Protein AF-X1V301-F1 (afdb_monomer)

Mean predicted aligned error: 3.0 Å

pLDDT: mean 95.92, std 4.58, range [63.03, 98.75]

Organism: NCBI:txid412755

Radius of gyration: 16.09 Å; Cα contacts (8 Å, |Δi|>4): 145; chains: 1; bounding box: 47×27×46 Å

Secondary structure (DSSP, 8-state):
---S--HHHHHHHHHHHHHHHHHHHHHHHHHHTT--S-HHHHHHHHHGGGTGGG-HHHHHHHHHHHHHHHTTSPPPPTTSEEEEE-SSPPTTHHHHHHHHHHTTEEEEEEHHHHHHT-SS--SSHHHHT--

Sequence (131 aa):
ETLGTTLEAADSVRNELKPCRRLALKLDQLTWKDGLVSGFENHLWLVSTSDFNQDFY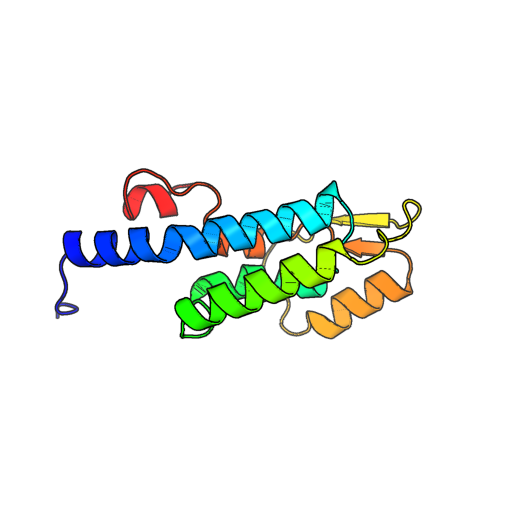EYHQQLQELIATCRRRQPYPPDSLRLAYIGVPSVYAQDLYHHLESNGARVVFNEIQRQFAMPEPGNSLAEQYSY

InterPro domains:
  IPR010327 FldB/FldC dehydratase alpha/beta subunit [PF06050] (17-129)

Solvent-accessible surface area (backbone atoms only — not comparable to full-atom values): 7355 Å² total; per-residue (Å²): 139,80,92,86,78,52,71,68,59,52,47,51,53,53,59,70,46,46,64,44,32,55,49,43,54,48,48,45,45,35,20,55,73,60,31,37,45,54,44,49,60,46,42,53,57,21,47,34,45,69,62,27,80,80,38,60,69,60,44,38,55,53,51,51,53,49,51,62,52,30,73,72,49,74,56,58,74,86,85,43,47,78,38,73,46,76,56,82,82,60,97,57,43,68,61,52,42,54,53,38,48,77,68,49,25,41,44,44,42,49,48,50,30,45,52,45,35,38,84,59,61,61,93,42,73,71,52,29,73,71,113

Structure (mmCIF, N/CA/C/O backbone):
data_AF-X1V301-F1
#
_entry.id   AF-X1V301-F1
#
loop_
_atom_site.group_PDB
_atom_site.id
_atom_site.type_symbol
_atom_site.label_atom_id
_atom_site.label_alt_id
_atom_site.label_comp_id
_atom_site.label_asym_id
_atom_site.label_entity_id
_atom_site.label_seq_id
_atom_site.pdbx_PDB_ins_code
_atom_site.Cartn_x
_atom_site.Cartn_y
_atom_site.Cartn_z
_atom_site.occupancy
_atom_site.B_iso_or_equiv
_atom_site.auth_seq_id
_atom_site.auth_comp_id
_atom_site.auth_asym_id
_atom_site.auth_atom_id
_atom_site.pdbx_PDB_model_num
ATOM 1 N N . GLU A 1 1 ? -30.591 3.923 16.059 1.00 63.03 1 GLU A N 1
ATOM 2 C CA . GLU A 1 1 ? -29.906 2.620 15.950 1.00 63.03 1 GLU A CA 1
ATOM 3 C C . GLU A 1 1 ? -28.441 2.835 16.312 1.00 63.03 1 GLU A C 1
ATOM 5 O O . GLU A 1 1 ? -27.906 3.874 15.937 1.00 63.03 1 GLU A O 1
ATOM 10 N N . THR A 1 2 ? -27.831 1.968 17.123 1.00 82.56 2 THR A N 1
ATOM 11 C CA . THR A 1 2 ? -26.418 2.077 17.533 1.00 82.56 2 THR A CA 1
ATOM 12 C C . THR A 1 2 ? -25.659 0.843 17.051 1.00 82.56 2 THR A C 1
ATOM 14 O O . THR A 1 2 ? -26.220 -0.246 17.005 1.00 82.56 2 THR A O 1
ATOM 17 N N . LEU A 1 3 ? -24.377 0.996 16.706 1.00 87.19 3 LEU A N 1
ATOM 18 C CA . LEU A 1 3 ? -23.532 -0.089 16.177 1.00 87.19 3 LEU A CA 1
ATOM 19 C C . LEU A 1 3 ? -23.064 -1.102 17.248 1.00 87.19 3 LEU A C 1
ATOM 21 O O . LEU A 1 3 ? -22.210 -1.934 16.966 1.00 87.19 3 LEU A O 1
ATOM 25 N N . GLY A 1 4 ? -23.572 -1.023 18.484 1.00 94.00 4 GLY A N 1
ATOM 26 C CA . GLY A 1 4 ? -23.223 -1.961 19.561 1.00 94.00 4 GLY A CA 1
ATOM 27 C C . GLY A 1 4 ? -21.766 -1.905 20.049 1.00 94.00 4 GLY A C 1
ATOM 28 O O . GLY A 1 4 ? -21.267 -2.904 20.555 1.00 94.00 4 GLY A O 1
ATOM 29 N N . THR A 1 5 ? -21.077 -0.768 19.904 1.00 94.00 5 THR A N 1
ATOM 30 C CA . THR A 1 5 ? -19.654 -0.598 20.264 1.00 94.00 5 THR A CA 1
ATOM 31 C C . THR A 1 5 ? -19.398 0.704 21.038 1.00 94.00 5 THR A C 1
ATOM 33 O O . THR A 1 5 ? -20.295 1.544 21.146 1.00 94.00 5 THR A O 1
ATOM 36 N N . THR A 1 6 ? -18.182 0.882 21.568 1.00 95.06 6 THR A N 1
ATOM 37 C CA . THR A 1 6 ? -17.715 2.117 22.226 1.00 95.06 6 THR A CA 1
ATOM 38 C C . THR A 1 6 ? -16.508 2.715 21.500 1.00 95.06 6 THR A C 1
ATOM 40 O O . THR A 1 6 ? -15.865 2.051 20.682 1.00 95.06 6 THR A O 1
ATOM 43 N N . LEU A 1 7 ? -16.184 3.978 21.798 1.00 93.31 7 LEU A N 1
ATOM 44 C CA . LEU A 1 7 ? -14.996 4.633 21.242 1.00 93.31 7 LEU A CA 1
ATOM 45 C C . LEU A 1 7 ? -13.710 3.943 21.705 1.00 93.31 7 LEU A C 1
ATOM 47 O O . LEU A 1 7 ? -12.808 3.738 20.904 1.00 93.31 7 LEU A O 1
ATOM 51 N N . GLU A 1 8 ? -13.656 3.510 22.963 1.00 95.12 8 GLU A N 1
ATOM 52 C CA . GLU A 1 8 ? -12.507 2.810 23.540 1.00 95.12 8 GLU A CA 1
ATOM 53 C C . GLU A 1 8 ? -12.265 1.466 22.844 1.00 95.12 8 GLU A C 1
ATOM 55 O O . GLU A 1 8 ? -11.123 1.125 22.538 1.00 95.12 8 GLU A O 1
ATOM 60 N N . ALA A 1 9 ? -13.335 0.717 22.548 1.00 96.44 9 ALA A N 1
ATOM 61 C CA . ALA A 1 9 ? -13.238 -0.532 21.798 1.00 96.44 9 ALA A CA 1
ATOM 62 C C . ALA A 1 9 ? -12.715 -0.288 20.371 1.00 96.44 9 ALA A C 1
ATOM 64 O O . ALA A 1 9 ? -11.822 -0.999 19.907 1.00 96.44 9 ALA A O 1
ATOM 65 N N . ALA A 1 10 ? -13.211 0.753 19.695 1.00 95.19 10 ALA A N 1
ATOM 66 C CA . ALA A 1 10 ? -12.740 1.131 18.366 1.00 95.19 10 ALA A CA 1
ATOM 67 C C . ALA A 1 10 ? -11.269 1.600 18.375 1.00 95.19 10 ALA A C 1
ATOM 69 O O . ALA A 1 10 ? -10.500 1.243 17.479 1.00 95.19 10 ALA A O 1
ATOM 70 N N . ASP A 1 11 ? -10.845 2.350 19.396 1.00 95.44 11 ASP A N 1
ATOM 71 C CA . ASP A 1 11 ? -9.449 2.770 19.560 1.00 95.44 11 ASP A CA 1
ATOM 72 C C . ASP A 1 11 ? -8.523 1.587 19.896 1.00 95.44 11 ASP A C 1
ATOM 74 O O . ASP A 1 11 ? -7.364 1.575 19.471 1.00 95.44 11 ASP A O 1
ATOM 78 N N . SER A 1 12 ? -9.012 0.559 20.600 1.00 96.12 12 SER A N 1
ATOM 79 C CA . SER A 1 12 ? -8.260 -0.690 20.795 1.00 96.12 12 SER A CA 1
ATOM 80 C C . SER A 1 12 ? -7.947 -1.353 19.453 1.00 96.12 12 SER A C 1
ATOM 82 O O . SER A 1 12 ? -6.778 -1.592 19.147 1.00 96.12 12 SER A O 1
ATOM 84 N N . VAL A 1 13 ? -8.961 -1.532 18.598 1.00 96.00 13 VAL A N 1
ATOM 85 C CA . VAL A 1 13 ? -8.780 -2.078 17.241 1.00 96.00 13 VAL A CA 1
ATOM 86 C C . VAL A 1 13 ? -7.847 -1.191 16.414 1.00 96.00 13 VAL A C 1
ATOM 88 O O . VAL A 1 13 ? -6.927 -1.683 15.764 1.00 96.00 13 VAL A O 1
ATOM 91 N N . ARG A 1 14 ? -7.993 0.138 16.481 1.00 95.69 14 ARG A N 1
ATOM 92 C CA . ARG A 1 14 ? -7.067 1.071 15.818 1.00 95.69 14 ARG A CA 1
ATOM 93 C C . ARG A 1 14 ? -5.611 0.812 16.211 1.00 95.69 14 ARG A C 1
ATOM 95 O O . ARG A 1 14 ? -4.733 0.854 15.347 1.00 95.69 14 ARG A O 1
ATOM 102 N N . ASN A 1 15 ? -5.336 0.566 17.492 1.00 95.88 15 ASN A N 1
ATOM 103 C CA . ASN A 1 15 ? -3.987 0.269 17.970 1.00 95.88 15 ASN A CA 1
ATOM 104 C C . ASN A 1 15 ? -3.454 -1.061 17.421 1.00 95.88 15 ASN A C 1
ATOM 106 O O . ASN A 1 15 ? -2.284 -1.120 17.034 1.00 95.88 15 ASN A O 1
ATOM 110 N N . GLU A 1 16 ? -4.303 -2.084 17.329 1.00 97.25 16 GLU A N 1
ATOM 111 C CA . GLU A 1 16 ? -3.963 -3.397 16.762 1.00 97.25 16 GLU A CA 1
ATOM 112 C C . GLU A 1 16 ? -3.617 -3.329 15.267 1.00 97.25 16 GLU A C 1
ATOM 114 O O . GLU A 1 16 ? -2.767 -4.083 14.802 1.00 97.25 16 GLU A O 1
ATOM 119 N N . LEU A 1 17 ? -4.180 -2.366 14.529 1.00 97.69 17 LEU A N 1
ATOM 120 C CA . LEU A 1 17 ? -3.920 -2.161 13.097 1.00 97.69 17 LEU A CA 1
ATOM 121 C C . LEU A 1 17 ? -2.642 -1.351 12.798 1.00 97.69 17 LEU A C 1
ATOM 123 O O . LEU A 1 17 ? -2.156 -1.337 11.660 1.00 97.69 17 LEU A O 1
ATOM 127 N N . LYS A 1 18 ? -2.054 -0.672 13.796 1.00 96.62 18 LYS A N 1
ATOM 128 C CA . LYS A 1 18 ? -0.834 0.148 13.620 1.00 96.62 18 LYS A CA 1
ATOM 129 C C . LYS A 1 18 ? 0.352 -0.624 13.017 1.00 96.62 18 LYS A C 1
ATOM 131 O O . LYS A 1 18 ? 1.026 -0.056 12.154 1.00 96.62 18 LYS A O 1
ATOM 136 N N . PRO A 1 19 ? 0.665 -1.872 13.426 1.00 97.81 19 PRO A N 1
ATOM 137 C CA . PRO A 1 19 ? 1.724 -2.664 12.804 1.00 97.81 19 PRO A CA 1
ATOM 138 C C . PRO A 1 19 ? 1.532 -2.842 11.294 1.00 97.81 19 PRO A C 1
ATOM 140 O O . PRO A 1 19 ? 2.476 -2.583 10.549 1.00 97.81 19 PRO A O 1
ATOM 143 N N . CYS A 1 20 ? 0.318 -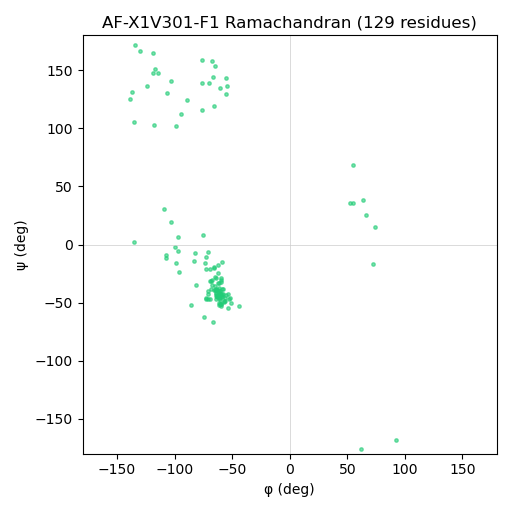3.178 10.842 1.00 98.50 20 CYS A N 1
ATOM 144 C CA . CYS A 1 20 ? -0.005 -3.343 9.422 1.00 98.50 20 CYS A CA 1
ATOM 145 C C . CYS A 1 20 ? 0.230 -2.049 8.641 1.00 98.50 20 CYS A C 1
ATOM 147 O O . CYS A 1 20 ? 0.909 -2.057 7.617 1.00 98.50 20 CYS A O 1
ATOM 149 N N . ARG A 1 21 ? -0.243 -0.913 9.171 1.00 98.06 21 ARG A N 1
ATOM 150 C CA . ARG A 1 21 ? -0.053 0.411 8.552 1.00 98.06 21 ARG A CA 1
ATOM 151 C C . ARG A 1 21 ? 1.424 0.784 8.433 1.00 98.06 21 ARG A C 1
ATOM 153 O O . ARG A 1 21 ? 1.880 1.161 7.359 1.00 98.06 21 ARG A O 1
ATOM 160 N N . ARG A 1 22 ? 2.217 0.595 9.497 1.00 98.25 22 ARG A N 1
ATOM 161 C CA . ARG A 1 22 ? 3.677 0.824 9.450 1.00 98.25 22 ARG A CA 1
ATOM 162 C C . ARG A 1 22 ? 4.363 -0.042 8.398 1.00 98.25 22 ARG A C 1
ATOM 164 O O . ARG A 1 22 ? 5.301 0.410 7.745 1.00 98.25 22 ARG A O 1
ATOM 171 N N . LEU A 1 23 ? 3.915 -1.283 8.250 1.00 98.50 23 LEU A N 1
ATOM 172 C CA . LEU A 1 23 ? 4.470 -2.214 7.284 1.00 98.50 23 LEU A CA 1
ATOM 173 C C . LEU A 1 23 ? 4.107 -1.822 5.841 1.00 98.50 23 LEU A C 1
ATOM 175 O O . LEU A 1 23 ? 4.983 -1.827 4.979 1.00 98.50 23 LEU A O 1
ATOM 179 N N . ALA A 1 24 ? 2.873 -1.372 5.602 1.00 98.75 24 ALA A N 1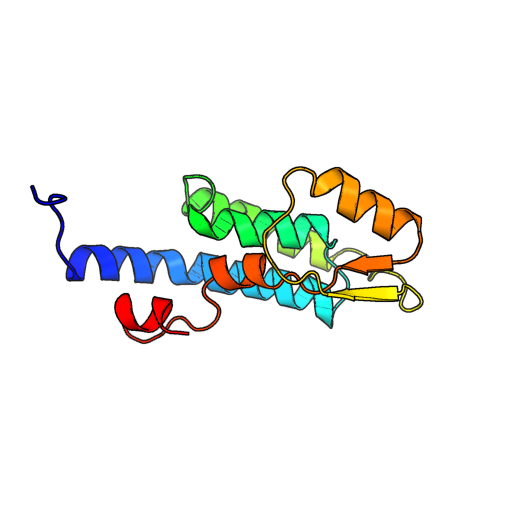
ATOM 180 C CA . ALA A 1 24 ? 2.434 -0.817 4.321 1.00 98.75 24 ALA A CA 1
ATOM 181 C C . ALA A 1 24 ? 3.258 0.422 3.927 1.00 98.75 24 ALA A C 1
ATOM 183 O O . ALA A 1 24 ? 3.770 0.508 2.814 1.00 98.75 24 ALA A O 1
ATOM 184 N N . LEU A 1 25 ? 3.518 1.330 4.875 1.00 98.50 25 LEU A N 1
ATOM 185 C CA . LEU A 1 25 ? 4.412 2.477 4.656 1.00 98.50 25 LEU A CA 1
ATOM 186 C C . LEU A 1 25 ? 5.868 2.054 4.410 1.00 98.50 25 LEU A C 1
ATOM 188 O O . LEU A 1 25 ? 6.617 2.752 3.723 1.00 98.50 25 LEU A O 1
ATOM 192 N N . LYS A 1 26 ? 6.299 0.906 4.948 1.00 98.62 26 LYS A N 1
ATOM 193 C CA . LYS A 1 26 ? 7.624 0.363 4.642 1.00 98.62 26 LYS A CA 1
ATOM 194 C C . LYS A 1 26 ? 7.693 -0.154 3.208 1.00 98.62 26 LYS A C 1
ATOM 196 O O . LYS A 1 26 ? 8.694 0.110 2.545 1.00 98.62 26 LYS A O 1
ATOM 201 N N . LEU A 1 27 ? 6.661 -0.853 2.734 1.00 98.75 27 LEU A N 1
ATOM 202 C CA . LEU A 1 27 ? 6.533 -1.238 1.326 1.00 98.75 27 LEU A CA 1
ATOM 203 C C . LEU A 1 27 ? 6.550 0.005 0.422 1.00 98.75 27 LEU A C 1
ATOM 205 O O . LEU A 1 27 ? 7.273 0.026 -0.575 1.00 98.75 27 LEU A O 1
ATOM 209 N N . ASP A 1 28 ? 5.841 1.065 0.820 1.00 98.62 28 ASP A N 1
ATOM 210 C CA . ASP A 1 28 ? 5.832 2.347 0.113 1.00 98.62 28 ASP A CA 1
ATOM 211 C C . ASP A 1 28 ? 7.238 2.936 -0.037 1.00 98.62 28 ASP A C 1
ATOM 213 O O . ASP A 1 28 ? 7.693 3.217 -1.145 1.00 98.62 28 ASP A O 1
ATOM 217 N N . GLN A 1 29 ? 8.006 2.986 1.055 1.00 98.50 29 GLN A N 1
ATOM 218 C CA . GLN A 1 29 ? 9.411 3.400 1.010 1.00 98.50 29 GLN A CA 1
ATOM 219 C C . GLN A 1 29 ? 10.273 2.525 0.093 1.00 98.50 29 GLN A C 1
ATOM 221 O O . GLN A 1 29 ? 11.062 3.064 -0.681 1.00 98.50 29 GLN A O 1
ATOM 226 N N . LEU A 1 30 ? 10.124 1.196 0.142 1.00 98.62 30 LEU A N 1
ATOM 227 C CA . LEU A 1 30 ? 10.869 0.290 -0.744 1.00 98.62 30 LEU A CA 1
ATOM 228 C C . LEU A 1 30 ? 10.533 0.522 -2.228 1.00 98.62 30 LEU A C 1
ATOM 230 O O . LEU A 1 30 ? 11.351 0.216 -3.095 1.00 98.62 30 LEU A O 1
ATOM 234 N N . THR A 1 31 ? 9.352 1.071 -2.521 1.00 98.31 31 THR A N 1
ATOM 235 C CA . THR A 1 31 ? 8.902 1.400 -3.880 1.00 98.31 31 THR A CA 1
ATOM 236 C C . THR A 1 31 ? 9.627 2.639 -4.395 1.00 98.31 31 THR A C 1
ATOM 238 O O . THR A 1 31 ? 10.380 2.564 -5.367 1.00 98.31 31 THR A O 1
ATOM 241 N N . TRP A 1 32 ? 9.455 3.790 -3.736 1.00 97.38 32 TRP A N 1
ATOM 242 C CA . TRP A 1 32 ? 9.986 5.046 -4.266 1.00 97.38 32 TRP A CA 1
ATOM 243 C C . TRP A 1 32 ? 11.469 5.252 -3.977 1.00 97.38 32 TRP A C 1
ATOM 245 O O . TRP A 1 32 ? 12.158 5.837 -4.817 1.00 97.38 32 TRP A O 1
ATOM 255 N N . LYS A 1 33 ? 11.964 4.808 -2.819 1.00 97.25 33 LYS A N 1
ATOM 256 C CA . LYS A 1 33 ? 13.339 5.076 -2.385 1.00 97.25 33 LYS A CA 1
ATOM 257 C C . LYS A 1 33 ? 14.314 4.057 -2.950 1.00 97.25 33 LYS A C 1
ATOM 259 O O . LYS A 1 33 ? 15.311 4.441 -3.550 1.00 97.25 33 LYS A O 1
ATOM 264 N N . ASP A 1 34 ? 14.000 2.779 -2.762 1.00 97.44 34 ASP A N 1
ATOM 265 C CA . ASP A 1 34 ? 14.927 1.686 -3.063 1.00 97.44 34 ASP A CA 1
ATOM 266 C C . ASP A 1 34 ? 14.647 1.043 -4.432 1.00 97.44 34 ASP A C 1
ATOM 268 O O . ASP A 1 34 ? 15.505 0.352 -4.973 1.00 97.44 34 ASP A O 1
ATOM 272 N N . GLY A 1 35 ? 13.466 1.281 -5.018 1.00 97.12 35 GLY A N 1
ATOM 273 C CA . GLY A 1 35 ? 13.096 0.741 -6.325 1.00 97.12 35 GLY A CA 1
ATOM 274 C C . GLY A 1 35 ? 13.008 -0.784 -6.335 1.00 97.12 35 GLY A C 1
ATOM 275 O O . GLY A 1 35 ? 13.441 -1.400 -7.300 1.00 97.12 35 GLY A O 1
ATOM 276 N N . LEU A 1 36 ? 12.498 -1.398 -5.263 1.00 98.12 36 LEU A N 1
ATOM 277 C CA . LEU A 1 36 ? 12.449 -2.860 -5.082 1.00 98.12 36 LEU A CA 1
ATOM 278 C C . LEU A 1 36 ? 11.043 -3.462 -5.227 1.00 98.12 36 LEU A C 1
ATOM 280 O O . LEU A 1 36 ? 10.880 -4.683 -5.234 1.00 98.12 36 LEU A O 1
ATOM 284 N N . VAL A 1 37 ? 10.025 -2.611 -5.307 1.00 98.25 37 VAL A N 1
ATOM 285 C CA . VAL A 1 37 ? 8.607 -2.981 -5.365 1.00 98.25 37 VAL A CA 1
ATOM 286 C C . VAL A 1 37 ? 8.017 -2.361 -6.626 1.00 98.25 37 VAL A C 1
ATOM 288 O O . VAL A 1 37 ? 8.326 -1.207 -6.933 1.00 98.25 37 VAL A O 1
ATOM 291 N N . SER A 1 38 ? 7.210 -3.119 -7.369 1.00 97.12 38 SER A N 1
ATOM 292 C CA . SER A 1 38 ? 6.512 -2.591 -8.549 1.00 97.12 38 SER A CA 1
ATOM 293 C C . SER A 1 38 ? 5.453 -1.557 -8.156 1.00 97.12 38 SER A C 1
ATOM 295 O O . SER A 1 38 ? 4.936 -1.560 -7.034 1.00 97.12 38 SER A O 1
ATOM 297 N N . GLY A 1 39 ? 5.071 -0.694 -9.101 1.00 97.44 39 GLY A N 1
ATOM 298 C CA . GLY A 1 39 ? 3.986 0.263 -8.865 1.00 97.44 39 GLY A CA 1
ATOM 299 C C . GLY A 1 39 ? 2.648 -0.431 -8.585 1.00 97.44 39 GLY A C 1
ATOM 300 O O . GLY A 1 39 ? 1.861 0.060 -7.774 1.00 97.44 39 GLY A O 1
ATOM 301 N N . PHE A 1 40 ? 2.429 -1.597 -9.205 1.00 97.94 40 PHE A N 1
ATOM 302 C CA . PHE A 1 40 ? 1.239 -2.421 -9.010 1.00 97.94 40 PHE A CA 1
ATOM 303 C C . PHE A 1 40 ? 1.196 -3.093 -7.633 1.00 97.94 40 PHE A C 1
ATOM 305 O O . PHE A 1 40 ? 0.178 -3.006 -6.952 1.00 97.94 40 PHE A O 1
ATOM 312 N N . GLU A 1 41 ? 2.292 -3.717 -7.184 1.00 98.19 41 GLU A N 1
ATOM 313 C CA . GLU A 1 41 ? 2.363 -4.280 -5.827 1.00 98.19 41 GLU A CA 1
ATOM 314 C C . GLU A 1 41 ? 2.134 -3.179 -4.784 1.00 98.19 41 GLU A C 1
ATOM 316 O O . GLU A 1 41 ? 1.333 -3.355 -3.869 1.00 98.19 41 GLU A O 1
ATOM 321 N N . ASN A 1 42 ? 2.777 -2.018 -4.943 1.00 98.50 42 ASN A N 1
ATOM 322 C CA . ASN A 1 42 ? 2.559 -0.872 -4.063 1.00 98.50 42 ASN A CA 1
ATOM 323 C C . ASN A 1 42 ? 1.080 -0.450 -4.032 1.00 98.50 42 ASN A C 1
ATOM 325 O O . ASN A 1 42 ? 0.504 -0.332 -2.954 1.00 98.50 42 ASN A O 1
ATOM 329 N N . HIS A 1 43 ? 0.459 -0.281 -5.202 1.00 98.00 43 HIS A N 1
ATOM 330 C CA . HIS A 1 43 ? -0.960 0.045 -5.324 1.00 98.00 43 HIS A CA 1
ATOM 331 C C . HIS A 1 43 ? -1.839 -0.944 -4.558 1.00 98.00 43 HIS A C 1
ATOM 333 O O . HIS A 1 43 ? -2.632 -0.529 -3.715 1.00 98.00 43 HIS A O 1
ATOM 339 N N . LEU A 1 44 ? -1.685 -2.239 -4.846 1.00 98.00 44 LEU A N 1
ATOM 340 C CA . LEU A 1 44 ? -2.532 -3.291 -4.299 1.00 98.00 44 LEU A CA 1
ATOM 341 C C . LEU A 1 44 ? -2.459 -3.306 -2.771 1.00 98.00 44 LEU A C 1
ATOM 343 O O . LEU A 1 44 ? -3.477 -3.189 -2.097 1.00 98.00 44 LEU A O 1
ATOM 347 N N . TRP A 1 45 ? -1.246 -3.362 -2.221 1.00 98.50 45 TRP A N 1
ATOM 348 C CA . TRP A 1 45 ? -1.042 -3.474 -0.778 1.00 98.50 45 TRP A CA 1
ATOM 349 C C . TRP A 1 45 ? -1.439 -2.223 -0.001 1.00 98.50 45 TRP A C 1
ATOM 351 O O . TRP A 1 45 ? -1.872 -2.343 1.146 1.00 98.50 45 TRP A O 1
ATOM 361 N N . LEU A 1 46 ? -1.313 -1.036 -0.599 1.00 98.50 46 LEU A N 1
ATOM 362 C CA . LEU A 1 46 ? -1.774 0.205 0.014 1.00 98.50 46 LEU A CA 1
ATOM 363 C C . LEU A 1 46 ? -3.306 0.304 0.006 1.00 98.50 46 LEU A C 1
ATOM 365 O O . LEU A 1 46 ? -3.884 0.569 1.057 1.00 98.50 46 LEU A O 1
ATOM 369 N N . VAL A 1 47 ? -3.981 0.018 -1.115 1.00 97.44 47 VAL A N 1
ATOM 370 C CA . VAL A 1 47 ? -5.461 0.012 -1.175 1.00 97.44 47 VAL A CA 1
ATOM 371 C C . VAL A 1 47 ? -6.053 -1.010 -0.208 1.00 97.44 47 VAL A C 1
ATOM 373 O O . VAL A 1 47 ? -7.017 -0.704 0.497 1.00 97.44 47 VAL A O 1
ATOM 376 N N . SER A 1 48 ? -5.436 -2.187 -0.101 1.00 98.00 48 SER A N 1
ATOM 377 C CA . SER A 1 48 ? -5.850 -3.232 0.834 1.00 98.00 48 SER A CA 1
ATOM 378 C C . SER A 1 48 ? -5.825 -2.796 2.300 1.00 98.00 48 SER A C 1
ATOM 380 O O . SER A 1 48 ? -6.449 -3.450 3.112 1.00 98.00 48 SER A O 1
ATOM 382 N N . THR A 1 49 ? -5.179 -1.691 2.693 1.00 98.00 49 THR A N 1
ATOM 383 C CA . THR A 1 49 ? -5.270 -1.188 4.084 1.00 98.00 49 THR A CA 1
ATOM 384 C C . THR A 1 49 ? -6.632 -0.580 4.450 1.00 98.00 49 THR A C 1
ATOM 386 O O . THR A 1 49 ? -6.851 -0.228 5.612 1.00 98.00 49 THR A O 1
ATOM 389 N N . SER A 1 50 ? -7.542 -0.444 3.478 1.00 95.69 50 SER A N 1
ATOM 390 C CA . SER A 1 50 ? -8.924 -0.006 3.708 1.00 95.69 50 SER A CA 1
ATOM 391 C C . SER A 1 50 ? -9.718 -0.999 4.565 1.00 95.69 50 SER A C 1
ATOM 393 O O . SER A 1 50 ? -10.453 -0.573 5.454 1.00 95.69 50 SER A O 1
ATOM 395 N N . ASP A 1 51 ? -9.515 -2.301 4.361 1.00 97.25 51 ASP A N 1
ATOM 396 C CA . ASP A 1 51 ? -10.158 -3.385 5.116 1.00 97.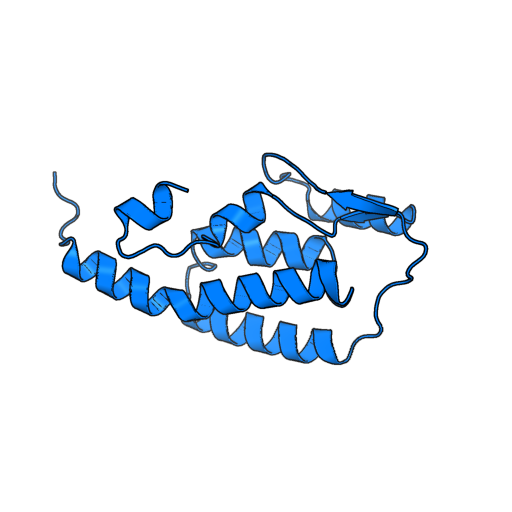25 51 ASP A CA 1
ATOM 397 C C . ASP A 1 51 ? -9.187 -4.506 5.539 1.00 97.25 51 ASP A C 1
ATOM 399 O O . ASP A 1 51 ? -9.597 -5.493 6.144 1.00 97.25 51 ASP A O 1
ATOM 403 N N . PHE A 1 52 ? -7.899 -4.351 5.229 1.00 98.25 52 PHE A N 1
ATOM 404 C CA . PHE A 1 52 ? -6.832 -5.334 5.426 1.00 98.25 52 PHE A CA 1
ATOM 405 C C . PHE A 1 52 ? -7.121 -6.686 4.770 1.00 98.25 52 PHE A C 1
ATOM 407 O O . PHE A 1 52 ? -6.748 -7.718 5.316 1.00 98.25 52 PHE A O 1
ATOM 414 N N . ASN A 1 53 ? -7.781 -6.692 3.605 1.00 96.75 53 ASN A N 1
ATOM 415 C CA . ASN A 1 53 ? -8.254 -7.913 2.946 1.00 96.75 53 ASN A CA 1
ATOM 416 C C . ASN A 1 53 ? -9.097 -8.795 3.886 1.00 96.75 53 ASN A C 1
ATOM 418 O O . ASN A 1 53 ? -9.025 -10.018 3.814 1.00 96.75 53 ASN A O 1
ATOM 422 N N . GLN A 1 54 ? -9.883 -8.174 4.771 1.00 97.69 54 GLN A N 1
ATOM 423 C CA . GLN A 1 54 ? -10.772 -8.816 5.750 1.00 97.69 54 GLN A CA 1
ATOM 424 C C . GLN A 1 54 ? -10.079 -9.498 6.944 1.00 97.69 54 GLN A C 1
ATOM 426 O O . GLN A 1 54 ? -10.739 -9.715 7.960 1.00 97.69 54 GLN A O 1
ATOM 431 N N . ASP A 1 55 ? -8.774 -9.775 6.878 1.00 98.31 55 ASP A N 1
ATOM 432 C CA . ASP A 1 55 ? -7.990 -10.337 7.984 1.00 98.31 55 ASP A CA 1
ATOM 433 C C . ASP A 1 55 ? -6.648 -9.604 8.129 1.00 98.31 55 ASP A C 1
ATOM 435 O O . ASP A 1 55 ? -5.694 -9.799 7.370 1.00 98.31 55 ASP A O 1
ATOM 439 N N . PHE A 1 56 ? -6.551 -8.759 9.158 1.00 98.31 56 PHE A N 1
ATOM 440 C CA . PHE A 1 56 ? -5.348 -7.963 9.380 1.00 98.31 56 PHE A CA 1
ATOM 441 C C . PHE A 1 56 ? -4.147 -8.775 9.886 1.00 98.31 56 PHE A C 1
ATOM 443 O O . PHE A 1 56 ? -3.013 -8.317 9.715 1.00 98.31 56 PHE A O 1
ATOM 450 N N . TYR A 1 57 ? -4.355 -9.956 10.479 1.00 98.31 57 TYR A N 1
ATOM 451 C CA . TYR A 1 57 ? -3.264 -10.848 10.871 1.00 98.31 57 TYR A CA 1
ATOM 452 C C . TYR A 1 57 ? -2.649 -11.505 9.637 1.00 98.31 57 TYR A C 1
ATOM 454 O O . TYR A 1 57 ? -1.423 -11.495 9.485 1.00 98.31 57 TYR A O 1
ATOM 462 N N . GLU A 1 58 ? -3.491 -12.015 8.736 1.00 98.62 58 GLU A N 1
ATOM 463 C CA . GLU A 1 58 ? -3.043 -12.596 7.471 1.00 98.62 58 GLU A CA 1
ATOM 464 C C . GLU A 1 58 ? -2.375 -11.533 6.587 1.00 98.62 58 GLU A C 1
ATOM 466 O O . GLU A 1 58 ? -1.248 -11.738 6.129 1.00 98.62 58 GLU A O 1
ATOM 471 N N . TYR A 1 59 ? -2.993 -10.353 6.439 1.00 98.75 59 TYR A N 1
ATOM 472 C CA . TYR A 1 59 ? -2.400 -9.212 5.733 1.00 98.75 59 TYR A CA 1
ATOM 473 C C . TYR A 1 59 ? -0.998 -8.886 6.257 1.00 98.75 59 TYR A C 1
ATOM 475 O O . TYR A 1 59 ? -0.065 -8.681 5.477 1.00 98.75 59 TYR A O 1
ATOM 483 N N . HIS A 1 60 ? -0.831 -8.841 7.585 1.00 98.75 60 HIS A N 1
ATOM 484 C CA . HIS A 1 60 ? 0.459 -8.547 8.195 1.00 98.75 60 HIS A CA 1
ATOM 485 C C . HIS A 1 60 ? 1.509 -9.595 7.816 1.00 98.75 60 HIS A C 1
ATOM 487 O O . HIS A 1 60 ? 2.596 -9.222 7.374 1.00 98.75 60 HIS A O 1
ATOM 493 N N . GLN A 1 61 ? 1.200 -10.888 7.968 1.00 98.75 61 GLN A N 1
ATOM 494 C CA . GLN A 1 61 ? 2.138 -11.961 7.629 1.00 98.75 61 GLN A CA 1
ATOM 495 C C . GLN A 1 61 ? 2.524 -11.934 6.149 1.00 98.75 61 GLN A C 1
ATOM 497 O O . GLN A 1 61 ? 3.713 -11.877 5.826 1.00 98.75 61 GLN A O 1
ATOM 502 N N . GLN A 1 62 ? 1.540 -11.887 5.254 1.00 98.75 62 GLN A N 1
ATOM 503 C CA . GLN A 1 62 ? 1.783 -11.890 3.814 1.00 98.75 62 GLN A CA 1
ATOM 504 C C . GLN A 1 62 ? 2.606 -10.667 3.369 1.00 98.75 62 GLN A C 1
ATOM 506 O O . GLN A 1 62 ? 3.550 -10.792 2.583 1.00 98.75 62 GLN A O 1
ATOM 511 N N . LEU A 1 63 ? 2.322 -9.478 3.913 1.00 98.75 63 LEU A N 1
ATOM 512 C CA . LEU A 1 63 ? 3.098 -8.281 3.594 1.00 98.75 63 LEU A CA 1
ATOM 513 C C . LEU A 1 63 ? 4.538 -8.362 4.130 1.00 98.75 63 LEU A C 1
ATOM 515 O O . LEU A 1 63 ? 5.470 -7.872 3.483 1.00 98.75 63 LEU A O 1
ATOM 519 N N . GLN A 1 64 ? 4.758 -8.989 5.293 1.00 98.75 64 GLN A N 1
ATOM 520 C CA . GLN A 1 64 ? 6.111 -9.217 5.815 1.00 98.75 64 GLN A CA 1
ATOM 521 C C . GLN A 1 64 ? 6.916 -10.124 4.878 1.00 98.75 64 GLN A C 1
ATOM 523 O O . GLN A 1 64 ? 8.076 -9.821 4.576 1.00 98.75 64 GLN A O 1
ATOM 528 N N . GLU A 1 65 ? 6.304 -11.203 4.394 1.00 98.69 65 GLU A N 1
ATOM 529 C CA . GLU A 1 65 ? 6.911 -12.139 3.446 1.00 98.69 65 GLU A CA 1
ATOM 530 C C . GLU A 1 65 ? 7.224 -11.475 2.103 1.00 98.69 65 GLU A C 1
ATOM 532 O O . GLU A 1 65 ? 8.326 -11.646 1.559 1.00 98.69 65 GLU A O 1
ATOM 537 N N . LEU A 1 66 ? 6.302 -10.649 1.599 1.00 98.62 66 LEU A N 1
ATOM 538 C CA . LEU A 1 66 ? 6.531 -9.854 0.400 1.00 98.62 66 LEU A CA 1
ATOM 539 C C . LEU A 1 66 ? 7.724 -8.918 0.590 1.00 98.62 66 LEU A C 1
ATOM 541 O O . LEU A 1 66 ? 8.645 -8.936 -0.221 1.00 98.62 66 LEU A O 1
ATOM 545 N N . ILE A 1 67 ? 7.768 -8.142 1.675 1.00 98.62 67 ILE A N 1
ATOM 546 C CA . ILE A 1 67 ? 8.879 -7.222 1.954 1.00 98.62 67 ILE A CA 1
ATOM 547 C C . ILE A 1 67 ? 10.214 -7.969 2.043 1.00 98.62 67 ILE A C 1
ATOM 549 O O . ILE A 1 67 ? 11.221 -7.500 1.503 1.00 98.62 67 ILE A O 1
ATOM 553 N N . ALA A 1 68 ? 10.243 -9.131 2.700 1.00 98.50 68 ALA A N 1
ATOM 554 C CA . ALA A 1 68 ? 11.437 -9.968 2.764 1.00 98.50 68 ALA A CA 1
ATOM 555 C C . ALA A 1 68 ? 11.879 -10.433 1.367 1.00 98.50 68 ALA A C 1
ATOM 557 O O . ALA A 1 68 ? 13.077 -10.476 1.081 1.00 98.50 68 ALA A O 1
ATOM 558 N N . THR A 1 69 ? 10.923 -10.732 0.489 1.00 98.50 69 THR A N 1
ATOM 559 C CA . THR A 1 69 ? 11.168 -11.092 -0.911 1.00 98.50 69 THR A CA 1
ATOM 560 C C . THR A 1 69 ? 11.674 -9.907 -1.729 1.00 98.50 69 THR A C 1
ATOM 562 O O . THR A 1 69 ? 12.697 -10.040 -2.399 1.00 98.50 69 THR A O 1
ATOM 565 N N . CYS A 1 70 ? 11.042 -8.737 -1.623 1.00 98.25 70 CYS A N 1
ATOM 566 C CA . CYS A 1 70 ? 11.438 -7.518 -2.329 1.00 98.25 70 CYS A CA 1
ATOM 567 C C . CYS A 1 70 ? 12.875 -7.102 -2.005 1.00 98.25 70 CYS A C 1
ATOM 569 O O . CYS A 1 70 ? 13.623 -6.728 -2.899 1.00 98.25 70 CYS A O 1
ATOM 571 N N . ARG A 1 71 ? 13.314 -7.256 -0.749 1.00 97.94 71 ARG A N 1
ATOM 572 C CA . ARG A 1 71 ? 14.696 -6.945 -0.328 1.00 97.94 71 ARG A CA 1
ATOM 573 C C . ARG A 1 71 ? 15.780 -7.786 -1.004 1.00 97.94 71 ARG A C 1
ATOM 575 O O . ARG A 1 71 ? 16.945 -7.414 -0.938 1.00 97.94 71 ARG A O 1
ATOM 582 N N . ARG A 1 72 ? 15.419 -8.918 -1.610 1.00 98.06 72 ARG A N 1
ATOM 583 C CA . ARG A 1 72 ? 16.345 -9.789 -2.352 1.00 98.06 72 ARG A CA 1
ATOM 584 C C . ARG A 1 72 ? 16.316 -9.532 -3.860 1.00 98.06 72 ARG A C 1
ATOM 586 O O . ARG A 1 72 ? 17.093 -10.149 -4.586 1.00 98.06 72 ARG A O 1
ATOM 593 N N . ARG A 1 73 ? 15.411 -8.673 -4.340 1.00 97.69 73 ARG A N 1
ATOM 594 C CA . ARG A 1 73 ? 15.309 -8.307 -5.756 1.00 97.69 73 ARG A CA 1
ATOM 595 C C . ARG A 1 73 ? 16.428 -7.338 -6.125 1.00 97.69 73 ARG A C 1
ATOM 597 O O . ARG A 1 73 ? 16.990 -6.658 -5.268 1.00 97.69 73 ARG A O 1
ATOM 604 N N . GLN A 1 74 ? 16.732 -7.271 -7.415 1.00 97.12 74 GLN A N 1
ATOM 605 C CA . GLN A 1 74 ? 17.532 -6.172 -7.938 1.00 97.12 74 GLN A CA 1
ATOM 606 C C . GLN A 1 74 ? 16.657 -4.920 -8.034 1.00 97.12 74 GLN A C 1
ATOM 608 O O . GLN A 1 74 ? 15.500 -5.043 -8.449 1.00 97.12 74 GLN A O 1
ATOM 613 N N . PRO A 1 75 ? 17.181 -3.737 -7.670 1.00 96.88 75 PRO A N 1
ATOM 614 C CA . PRO A 1 75 ? 16.496 -2.486 -7.927 1.00 96.88 75 PRO A CA 1
ATOM 615 C C . PRO A 1 75 ? 16.168 -2.343 -9.405 1.00 96.88 75 PRO A C 1
ATOM 617 O O . PRO A 1 75 ? 16.954 -2.722 -10.278 1.00 96.88 75 PRO A O 1
ATOM 620 N N . TYR A 1 76 ? 15.012 -1.766 -9.690 1.00 94.56 76 TYR A N 1
ATOM 621 C CA . TYR A 1 76 ? 14.650 -1.482 -11.061 1.00 94.56 76 TYR A CA 1
ATOM 622 C C . TYR A 1 76 ? 15.588 -0.430 -11.703 1.00 94.56 76 TYR A C 1
ATOM 624 O O . TYR A 1 76 ? 16.111 0.438 -10.995 1.00 94.56 76 TYR A O 1
ATOM 632 N N . PRO A 1 77 ? 15.753 -0.437 -13.044 1.00 91.38 77 PRO A N 1
ATOM 633 C CA . PRO A 1 77 ? 16.672 0.461 -13.744 1.00 91.38 77 PRO A CA 1
ATOM 634 C C . PRO A 1 77 ? 16.440 1.952 -13.430 1.00 91.38 77 PRO A C 1
ATOM 636 O O . PRO A 1 77 ? 15.279 2.382 -13.393 1.00 91.38 77 PRO A O 1
ATOM 639 N N . PRO A 1 78 ? 17.501 2.748 -13.192 1.00 87.25 78 PRO A N 1
ATOM 640 C CA . PRO A 1 78 ? 17.384 4.152 -12.783 1.00 87.25 78 PRO A CA 1
ATOM 641 C C . PRO A 1 78 ? 16.945 5.097 -13.911 1.00 87.25 78 PRO A C 1
ATOM 643 O O . PRO A 1 78 ? 16.539 6.221 -13.635 1.00 87.25 78 PRO A O 1
ATOM 646 N N . ASP A 1 79 ? 17.027 4.654 -15.162 1.00 91.44 79 ASP A N 1
ATOM 647 C CA . ASP A 1 79 ? 16.700 5.397 -16.383 1.00 91.44 79 ASP A CA 1
ATOM 648 C C . ASP A 1 79 ? 15.203 5.402 -16.730 1.00 91.44 79 ASP A C 1
ATOM 650 O O . ASP A 1 79 ? 14.779 6.140 -17.618 1.00 91.44 79 ASP A O 1
ATOM 654 N N . SER A 1 80 ? 14.375 4.637 -16.014 1.00 93.12 80 SER A N 1
ATOM 655 C CA . SER A 1 80 ? 12.923 4.682 -16.208 1.00 93.12 80 SER A CA 1
ATOM 656 C C . SER A 1 80 ? 12.322 6.026 -15.793 1.00 93.12 80 SER A C 1
ATOM 658 O O . SER A 1 80 ? 12.673 6.570 -14.738 1.00 93.12 80 SER A O 1
ATOM 660 N N . LEU A 1 81 ? 11.304 6.480 -16.519 1.00 97.31 81 LEU A N 1
ATOM 661 C CA . LEU A 1 81 ? 10.509 7.637 -16.126 1.00 97.31 81 LEU A CA 1
ATOM 662 C C . LEU A 1 81 ? 9.735 7.341 -14.833 1.00 97.31 81 LEU A C 1
ATOM 664 O O . LEU A 1 81 ? 8.894 6.449 -14.788 1.00 97.31 81 LEU A O 1
ATOM 668 N N . ARG A 1 82 ? 9.994 8.108 -13.773 1.00 97.69 82 ARG A N 1
ATOM 669 C CA . ARG A 1 82 ? 9.313 7.965 -12.478 1.00 97.69 82 ARG A CA 1
ATOM 670 C C . ARG A 1 82 ? 8.053 8.824 -12.443 1.00 97.69 82 ARG A C 1
ATOM 672 O O . ARG A 1 82 ? 8.130 10.034 -12.628 1.00 97.69 82 ARG A O 1
ATOM 679 N N . LEU A 1 83 ? 6.915 8.198 -12.171 1.00 98.31 83 LEU A N 1
ATOM 680 C CA . LEU A 1 83 ? 5.595 8.821 -12.173 1.00 98.31 83 LEU A CA 1
ATOM 681 C C . LEU A 1 83 ? 4.951 8.794 -10.784 1.00 98.31 83 LEU A C 1
ATOM 683 O O . LEU A 1 83 ? 5.172 7.875 -9.990 1.00 98.31 83 LEU A O 1
ATOM 687 N N . ALA A 1 84 ? 4.110 9.793 -10.532 1.00 98.25 84 ALA A N 1
ATOM 688 C CA . ALA A 1 84 ? 3.158 9.812 -9.432 1.00 98.25 84 ALA A CA 1
ATOM 689 C C . ALA A 1 84 ? 1.747 9.589 -9.991 1.00 98.25 84 ALA A C 1
ATOM 691 O O . ALA A 1 84 ? 1.348 10.271 -10.935 1.00 98.25 84 ALA A O 1
ATOM 692 N N . TYR A 1 85 ? 0.999 8.658 -9.405 1.00 97.88 85 TYR A N 1
ATOM 693 C CA . TYR A 1 85 ? -0.432 8.505 -9.644 1.00 97.88 85 TYR A CA 1
ATOM 694 C C . TYR A 1 85 ? -1.173 9.278 -8.550 1.00 97.88 85 TYR A C 1
ATOM 696 O O . TYR A 1 85 ? -1.146 8.901 -7.380 1.00 97.88 85 TYR A O 1
ATOM 704 N N . ILE A 1 86 ? -1.845 10.355 -8.963 1.00 97.94 86 ILE A N 1
ATOM 705 C CA . ILE A 1 86 ? -2.716 11.196 -8.134 1.00 97.94 86 ILE A CA 1
ATOM 706 C C . ILE A 1 86 ? -4.193 10.885 -8.422 1.00 97.94 86 ILE A C 1
ATOM 708 O O . ILE A 1 86 ? -4.571 10.701 -9.582 1.00 97.94 86 ILE A O 1
ATOM 712 N N . GLY A 1 87 ? -5.032 10.862 -7.387 1.00 96.44 87 GLY A N 1
ATOM 713 C CA . GLY A 1 87 ? -6.470 10.620 -7.513 1.00 96.44 87 GLY A CA 1
ATOM 714 C C . GLY A 1 87 ? -6.903 9.156 -7.376 1.00 96.44 87 GLY A C 1
ATOM 715 O O . GLY A 1 87 ? -6.164 8.294 -6.904 1.00 96.44 87 GLY A O 1
ATOM 716 N N . VAL A 1 88 ? -8.165 8.892 -7.732 1.00 95.94 88 VAL A N 1
ATOM 717 C CA . VAL A 1 88 ? -8.860 7.633 -7.415 1.00 95.94 88 VAL A CA 1
ATOM 718 C C . VAL A 1 88 ? -8.143 6.419 -8.035 1.00 95.94 88 VAL A C 1
ATOM 720 O O . VAL A 1 88 ? -7.806 6.465 -9.225 1.00 95.94 88 VAL A O 1
ATOM 723 N N . PRO A 1 89 ? -7.943 5.321 -7.275 1.00 93.94 89 PRO A N 1
ATOM 724 C CA . PRO A 1 89 ? -7.387 4.075 -7.799 1.00 93.94 89 PRO A CA 1
ATOM 725 C C . PRO A 1 89 ? -8.190 3.539 -8.996 1.00 93.94 89 PRO A C 1
ATOM 727 O O . PRO A 1 89 ? -9.411 3.416 -8.930 1.00 93.94 89 PRO A O 1
ATOM 730 N N . SER A 1 90 ? -7.508 3.217 -10.097 1.00 92.44 90 SER A N 1
ATOM 731 C CA . SER A 1 90 ? -8.149 2.696 -11.310 1.00 92.44 90 SER A CA 1
ATOM 732 C C . SER A 1 90 ? -8.678 1.274 -11.108 1.00 92.44 90 SER A C 1
ATOM 734 O O . SER A 1 90 ? -7.973 0.418 -10.581 1.00 92.44 90 SER A O 1
ATOM 736 N N . VAL A 1 91 ? -9.875 0.989 -11.633 1.00 93.06 91 VAL A N 1
ATOM 737 C CA . VAL A 1 91 ? -10.453 -0.369 -11.664 1.00 93.06 91 VAL A CA 1
ATOM 738 C C . VAL A 1 91 ? -9.665 -1.345 -12.547 1.00 93.06 91 VAL A C 1
ATOM 740 O O . VAL A 1 91 ? -9.775 -2.551 -12.372 1.00 93.06 91 VAL A O 1
ATOM 743 N N . TYR A 1 92 ? -8.856 -0.832 -13.478 1.00 95.06 92 TYR A N 1
ATOM 744 C CA . TYR A 1 92 ? -7.984 -1.606 -14.371 1.00 95.06 92 TYR A CA 1
ATOM 745 C C . TYR A 1 92 ? -6.502 -1.431 -14.001 1.00 95.06 92 TYR A C 1
ATOM 747 O O . TYR A 1 92 ? -5.627 -1.453 -14.865 1.00 95.06 92 TYR A O 1
ATOM 755 N N . ALA A 1 93 ? -6.212 -1.215 -12.712 1.00 94.12 93 ALA A N 1
ATOM 756 C CA . ALA A 1 93 ? -4.869 -0.956 -12.198 1.00 94.12 93 ALA A CA 1
ATOM 757 C C . ALA A 1 93 ? -3.811 -1.891 -12.802 1.00 94.12 93 ALA A C 1
ATOM 759 O O . ALA A 1 93 ? -2.840 -1.407 -13.374 1.00 94.12 93 ALA A O 1
ATOM 760 N N . GLN A 1 94 ? -4.022 -3.208 -12.745 1.00 94.69 94 GLN A N 1
ATOM 761 C CA . GLN A 1 94 ? -3.056 -4.197 -13.230 1.00 94.69 94 GLN A CA 1
ATOM 762 C C . GLN A 1 94 ? -2.578 -3.917 -14.665 1.00 94.69 94 GLN A C 1
ATOM 764 O O . GLN A 1 94 ? -1.372 -3.839 -14.903 1.00 94.69 94 GLN A O 1
ATOM 769 N N . ASP A 1 95 ? -3.502 -3.690 -15.600 1.00 97.62 95 ASP A N 1
ATOM 770 C CA . ASP A 1 95 ? -3.162 -3.405 -16.998 1.00 97.62 95 ASP A CA 1
ATOM 771 C C . ASP A 1 95 ? -2.479 -2.042 -17.158 1.00 97.62 95 ASP A C 1
ATOM 773 O O . ASP A 1 95 ? -1.526 -1.908 -17.926 1.00 97.62 95 ASP A O 1
ATOM 777 N N . LEU A 1 96 ? -2.916 -1.035 -16.394 1.00 97.62 96 LEU A N 1
ATOM 778 C CA . LEU A 1 96 ? -2.320 0.300 -16.411 1.00 97.62 96 LEU A CA 1
ATOM 779 C C . LEU A 1 96 ? -0.847 0.274 -15.981 1.00 97.62 96 LEU A C 1
ATOM 781 O O . LEU A 1 96 ? 0.004 0.799 -16.700 1.00 97.62 96 LEU A O 1
ATOM 785 N N . TYR A 1 97 ? -0.529 -0.326 -14.828 1.00 97.56 97 TYR A N 1
ATOM 786 C CA . TYR A 1 97 ? 0.852 -0.369 -14.332 1.00 97.56 97 TYR A CA 1
ATOM 787 C C . TYR A 1 97 ? 1.748 -1.178 -15.277 1.00 97.56 97 TYR A C 1
ATOM 789 O O . TYR A 1 97 ? 2.822 -0.699 -15.635 1.00 97.56 97 TYR A O 1
ATOM 797 N N . HIS A 1 98 ? 1.296 -2.343 -15.757 1.00 96.38 98 HIS A N 1
ATOM 798 C CA . HIS A 1 98 ? 2.070 -3.139 -16.715 1.00 96.38 98 HIS A CA 1
ATOM 799 C C . HIS A 1 98 ? 2.316 -2.403 -18.036 1.00 96.38 98 HIS A C 1
ATOM 801 O O . HIS A 1 98 ? 3.413 -2.491 -18.597 1.00 96.38 98 HIS A O 1
ATOM 807 N N . HIS A 1 99 ? 1.323 -1.660 -18.536 1.00 97.62 99 HIS A N 1
ATOM 808 C CA . HIS A 1 99 ? 1.477 -0.865 -19.749 1.00 97.62 99 HIS A CA 1
ATOM 809 C C . HIS A 1 99 ? 2.528 0.234 -19.571 1.00 97.62 99 HIS A C 1
ATOM 811 O O . HIS A 1 99 ? 3.394 0.391 -20.430 1.00 97.62 99 HIS A O 1
ATOM 817 N N . LEU A 1 100 ? 2.497 0.967 -18.454 1.00 97.19 100 LEU A N 1
ATOM 818 C CA . LEU A 1 100 ? 3.502 1.990 -18.150 1.00 97.19 100 LEU A CA 1
ATOM 819 C C . LEU A 1 100 ? 4.908 1.380 -18.061 1.00 97.19 100 LEU A C 1
ATOM 821 O O . LEU A 1 100 ? 5.826 1.875 -18.718 1.00 97.19 100 LEU A O 1
ATOM 825 N N . GLU A 1 101 ? 5.056 0.276 -17.321 1.00 94.88 101 GLU A N 1
ATOM 826 C CA . GLU A 1 101 ? 6.338 -0.417 -17.125 1.00 94.88 101 GLU A CA 1
ATOM 827 C C . GLU A 1 101 ? 6.928 -0.917 -18.448 1.00 94.88 101 GLU A C 1
ATOM 829 O O . GLU A 1 101 ? 8.116 -0.720 -18.712 1.00 94.88 101 GLU A O 1
ATOM 834 N N . SER A 1 102 ? 6.084 -1.461 -19.328 1.00 95.38 102 SER A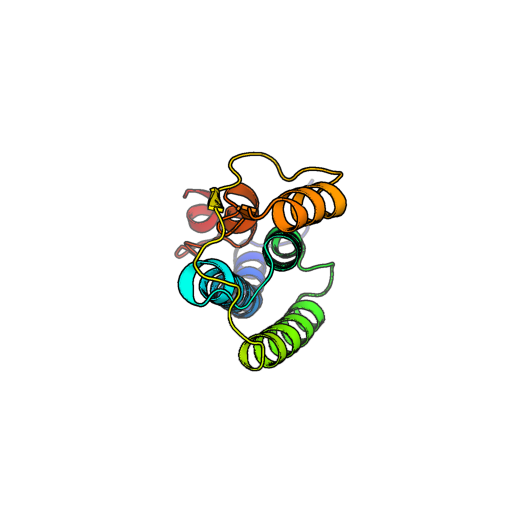 N 1
ATOM 835 C CA . SER A 1 102 ? 6.483 -1.905 -20.672 1.00 95.38 102 SER A CA 1
ATOM 836 C C . SER A 1 102 ? 6.926 -0.755 -21.587 1.00 95.38 102 SER A C 1
ATOM 838 O O . SER A 1 102 ? 7.630 -0.990 -22.566 1.00 95.38 102 SER A O 1
ATOM 840 N N . ASN A 1 103 ? 6.548 0.486 -21.266 1.00 96.50 103 ASN A N 1
ATOM 841 C CA . ASN A 1 103 ? 6.933 1.703 -21.986 1.00 96.50 103 ASN A CA 1
ATOM 842 C C . ASN A 1 103 ? 8.028 2.505 -21.254 1.00 96.50 103 ASN A C 1
ATOM 844 O O . ASN A 1 103 ? 8.209 3.695 -21.507 1.00 96.50 103 ASN A O 1
ATOM 848 N N . GLY A 1 104 ? 8.768 1.870 -20.338 1.00 95.69 104 GLY A N 1
ATOM 849 C CA . GLY A 1 104 ? 9.903 2.495 -19.655 1.00 95.69 104 GLY A CA 1
ATOM 850 C C . GLY A 1 104 ? 9.513 3.519 -18.586 1.00 95.69 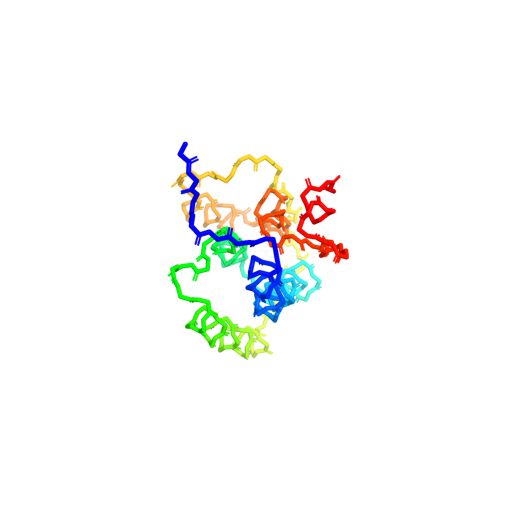104 GLY A C 1
ATOM 851 O O . GLY A 1 104 ? 10.367 4.281 -18.132 1.00 95.69 104 GLY A O 1
ATOM 852 N N . ALA A 1 105 ? 8.250 3.542 -18.156 1.00 97.25 105 ALA A N 1
ATOM 853 C CA . ALA A 1 105 ? 7.770 4.392 -17.075 1.00 97.25 105 ALA A CA 1
ATOM 854 C C . ALA A 1 105 ? 7.327 3.556 -15.872 1.00 97.25 105 ALA A C 1
ATOM 856 O O . ALA A 1 105 ? 6.825 2.452 -16.016 1.00 97.25 105 ALA A O 1
ATOM 857 N N . ARG A 1 106 ? 7.482 4.075 -14.657 1.00 96.81 106 ARG A N 1
ATOM 858 C CA . ARG A 1 106 ? 7.058 3.388 -13.435 1.00 96.81 106 ARG A CA 1
ATOM 859 C C . ARG A 1 106 ? 6.378 4.349 -12.493 1.00 96.81 106 ARG A C 1
ATOM 861 O O . ARG A 1 106 ? 6.924 5.404 -12.171 1.00 96.81 106 ARG A O 1
ATOM 868 N N . VAL A 1 107 ? 5.218 3.948 -11.995 1.00 98.25 107 VAL A N 1
ATOM 869 C CA . VAL A 1 107 ? 4.579 4.652 -10.889 1.00 98.25 107 VAL A CA 1
ATOM 870 C C . VAL A 1 107 ? 5.307 4.277 -9.609 1.00 98.25 107 VAL A C 1
ATOM 872 O O . VAL A 1 107 ? 5.320 3.119 -9.205 1.00 98.25 107 VAL A O 1
ATOM 875 N N . VAL A 1 108 ? 5.934 5.266 -8.988 1.00 98.12 108 VAL A N 1
ATOM 876 C CA . VAL A 1 108 ? 6.694 5.091 -7.746 1.00 98.12 108 VAL A CA 1
ATOM 877 C C . VAL A 1 108 ? 5.977 5.690 -6.543 1.00 98.12 108 VAL A C 1
ATOM 879 O O . VAL A 1 108 ? 6.386 5.444 -5.419 1.00 98.12 108 VAL A O 1
ATOM 882 N N . PHE A 1 109 ? 4.920 6.470 -6.769 1.00 98.38 109 PHE A N 1
ATOM 883 C CA . PHE A 1 109 ? 4.110 7.085 -5.726 1.00 98.38 109 PHE A CA 1
ATOM 884 C C . PHE A 1 109 ? 2.629 6.990 -6.098 1.00 98.38 109 PHE A C 1
ATOM 886 O O . PHE A 1 109 ? 2.242 7.435 -7.178 1.00 98.38 109 PHE A O 1
ATOM 893 N N . ASN A 1 110 ? 1.823 6.418 -5.206 1.00 98.31 110 ASN A N 1
ATOM 894 C CA . ASN A 1 110 ? 0.381 6.239 -5.358 1.00 98.31 110 ASN A CA 1
ATOM 895 C C . ASN A 1 110 ? -0.335 7.023 -4.246 1.00 98.31 110 ASN A C 1
ATOM 897 O O . ASN A 1 110 ? -0.324 6.599 -3.094 1.00 98.31 110 ASN A O 1
ATOM 901 N N . GLU A 1 111 ? -0.903 8.187 -4.562 1.00 97.69 111 GLU A N 1
ATOM 902 C CA . GLU A 1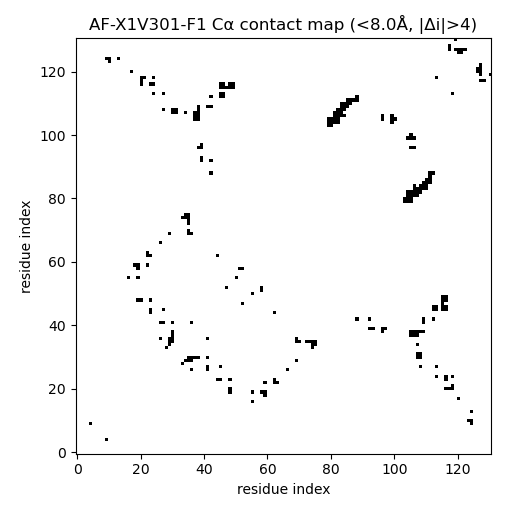 111 ? -1.372 9.158 -3.564 1.00 97.69 111 GLU A CA 1
ATOM 903 C C . GLU A 1 111 ? -2.559 8.647 -2.737 1.00 97.69 111 GLU A C 1
ATOM 905 O O . GLU A 1 111 ? -2.410 8.427 -1.536 1.00 97.69 111 GLU A O 1
ATOM 910 N N . ILE A 1 112 ? -3.732 8.453 -3.350 1.00 96.81 112 ILE A N 1
ATOM 911 C CA . ILE A 1 112 ? -4.948 8.062 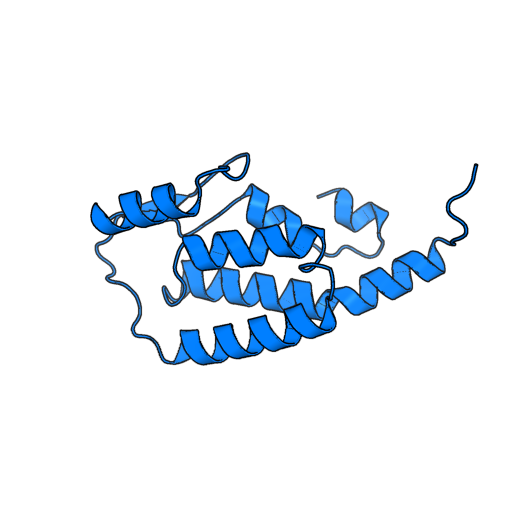-2.617 1.00 96.81 112 ILE A CA 1
ATOM 912 C C . ILE A 1 112 ? -4.786 6.676 -1.994 1.00 96.81 112 ILE A C 1
ATOM 914 O O . ILE A 1 112 ? -5.216 6.443 -0.867 1.00 96.81 112 ILE A O 1
ATOM 918 N N . GLN A 1 113 ? -4.087 5.775 -2.682 1.00 97.31 113 GLN A N 1
ATOM 919 C CA . GLN A 1 113 ? -3.711 4.465 -2.164 1.00 97.31 113 GLN A CA 1
ATOM 920 C C . GLN A 1 113 ? -2.931 4.612 -0.853 1.00 97.31 113 GLN A C 1
ATOM 922 O O . GLN A 1 113 ? -3.281 3.995 0.150 1.00 97.31 113 GLN A O 1
ATOM 927 N N . ARG A 1 114 ? -1.915 5.484 -0.830 1.00 97.44 114 ARG A N 1
ATOM 928 C CA . ARG A 1 114 ? -1.133 5.778 0.374 1.00 97.44 114 ARG A CA 1
ATOM 929 C C . ARG A 1 114 ? -1.984 6.377 1.490 1.00 97.44 114 ARG A C 1
ATOM 931 O O . ARG A 1 114 ? -1.712 6.073 2.649 1.00 97.44 114 ARG A O 1
ATOM 938 N N . GLN A 1 115 ? -3.009 7.169 1.179 1.00 96.31 115 GLN A N 1
ATOM 939 C CA . GLN A 1 115 ? -3.901 7.718 2.206 1.00 96.31 115 GLN A CA 1
ATOM 940 C C . GLN A 1 115 ? -4.756 6.649 2.897 1.00 96.31 115 GLN A C 1
ATOM 942 O O . GLN A 1 115 ? -4.981 6.758 4.100 1.00 96.31 115 GLN A O 1
ATOM 947 N N . PHE A 1 116 ? -5.130 5.552 2.223 1.00 95.25 116 PHE A N 1
ATOM 948 C CA . PHE A 1 116 ? -5.782 4.423 2.910 1.00 95.25 116 PHE A CA 1
ATOM 949 C C . PHE A 1 116 ? -4.908 3.831 4.020 1.00 95.25 116 PHE A C 1
ATOM 951 O O . PHE A 1 116 ? -5.433 3.387 5.047 1.00 95.25 116 PHE A O 1
ATOM 958 N N . ALA A 1 117 ? -3.578 3.891 3.868 1.00 96.00 117 ALA A N 1
ATOM 959 C CA . ALA A 1 117 ? -2.643 3.407 4.879 1.00 96.00 117 ALA A CA 1
ATOM 960 C C . ALA A 1 117 ? -2.575 4.316 6.114 1.00 96.00 117 ALA A C 1
ATOM 962 O O . ALA A 1 117 ? -2.074 3.865 7.145 1.00 96.00 117 ALA A O 1
ATOM 963 N N . MET A 1 118 ? -3.171 5.514 6.065 1.00 95.88 118 MET A N 1
ATOM 964 C CA . MET A 1 118 ? -3.216 6.498 7.153 1.00 95.88 118 MET A CA 1
ATOM 965 C C . MET A 1 118 ? -1.796 6.823 7.642 1.00 95.88 118 MET A C 1
ATOM 967 O O . MET A 1 118 ? -1.398 6.398 8.731 1.00 95.88 118 MET A O 1
ATOM 971 N N . PRO A 1 119 ? -0.990 7.498 6.796 1.00 95.19 119 PRO A N 1
ATOM 972 C CA . PRO A 1 119 ? 0.434 7.725 7.038 1.00 95.19 119 PRO A CA 1
ATOM 973 C C . PRO A 1 119 ? 0.700 8.503 8.327 1.00 95.19 119 PRO A C 1
ATOM 975 O O . PRO A 1 119 ? 1.697 8.238 8.997 1.00 95.19 119 PRO A O 1
ATOM 978 N N . GLU A 1 120 ? -0.215 9.405 8.680 1.00 94.00 120 GLU A N 1
ATOM 979 C CA . GLU A 1 120 ? -0.232 10.118 9.949 1.00 94.00 120 GLU A CA 1
ATOM 980 C C . GLU A 1 120 ? -1.234 9.430 10.888 1.00 94.00 120 GLU A C 1
ATOM 982 O O . GLU A 1 120 ? -2.445 9.593 10.738 1.00 94.00 120 GLU A O 1
ATOM 987 N N . PRO A 1 121 ? -0.777 8.616 11.857 1.00 89.12 121 PRO A N 1
ATOM 988 C CA . PRO A 1 121 ? -1.687 7.820 12.672 1.00 89.12 121 PRO A CA 1
ATOM 989 C C . PRO A 1 121 ? -2.535 8.662 13.635 1.00 89.12 121 PRO A C 1
ATOM 991 O O . PRO A 1 121 ? -3.549 8.155 14.109 1.00 89.12 121 PRO A O 1
ATOM 994 N N . GLY A 1 122 ? -2.116 9.887 13.979 1.00 92.31 122 GL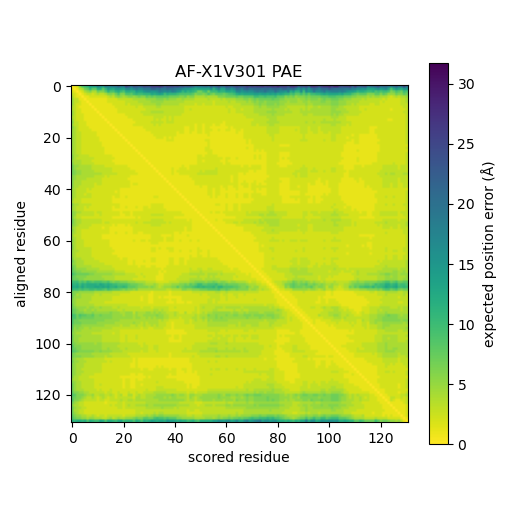Y A N 1
ATOM 995 C CA . GLY A 1 122 ? -2.741 10.727 15.010 1.00 92.31 122 GLY A CA 1
ATOM 996 C C . GLY A 1 122 ? -2.702 10.120 16.423 1.00 92.31 122 GLY A C 1
ATOM 997 O O . GLY A 1 122 ? -2.161 9.033 16.656 1.00 92.31 122 GLY A O 1
ATOM 998 N N . ASN A 1 123 ? -3.321 10.788 17.395 1.00 93.06 123 ASN A N 1
ATOM 999 C CA . ASN A 1 123 ? -3.489 10.299 18.767 1.00 93.06 123 ASN A CA 1
ATOM 1000 C C . ASN A 1 123 ? -4.856 9.634 18.987 1.00 93.06 123 ASN A C 1
ATOM 1002 O O . ASN A 1 123 ? -4.960 8.737 19.820 1.00 93.06 123 ASN A O 1
ATOM 1006 N N . SER A 1 124 ? -5.863 9.966 18.177 1.00 93.88 124 SER A N 1
ATOM 1007 C CA . SER A 1 124 ? -7.218 9.392 18.227 1.00 93.88 124 SER A CA 1
ATOM 1008 C C . SER A 1 124 ? -7.697 8.913 16.856 1.00 93.88 124 SER A C 1
ATOM 1010 O O . SER A 1 124 ? -7.114 9.273 15.832 1.00 93.88 124 SER A O 1
ATOM 1012 N N . LEU A 1 125 ? -8.786 8.136 16.826 1.00 92.06 125 LEU A N 1
ATOM 1013 C CA . LEU A 1 125 ? -9.506 7.831 15.585 1.00 92.06 125 LEU A CA 1
ATOM 1014 C C . LEU A 1 125 ? -9.885 9.099 14.809 1.00 92.06 125 LEU A C 1
ATOM 1016 O O . LEU A 1 125 ? -9.625 9.161 13.618 1.00 92.06 125 LEU A O 1
ATOM 1020 N N . ALA A 1 126 ? -10.449 10.120 15.461 1.00 93.00 126 ALA A N 1
ATOM 1021 C CA . ALA A 1 126 ? -10.866 11.347 14.776 1.00 93.00 126 ALA A CA 1
ATOM 1022 C C . ALA A 1 126 ? -9.681 12.087 14.133 1.00 93.00 126 ALA A C 1
ATOM 1024 O O . ALA A 1 126 ? -9.758 12.506 12.982 1.00 93.00 126 ALA A O 1
ATOM 1025 N N . GLU A 1 127 ? -8.570 12.200 14.862 1.00 94.31 127 GLU A N 1
ATOM 1026 C CA . GLU A 1 127 ? -7.351 12.850 14.375 1.00 94.31 127 GLU A CA 1
ATOM 1027 C C . GLU A 1 127 ? -6.746 12.102 13.176 1.00 94.31 127 GLU A C 1
ATOM 1029 O O . GLU A 1 127 ? -6.320 12.731 12.211 1.00 94.31 127 GLU A O 1
ATOM 1034 N N . GLN A 1 128 ? -6.786 10.767 13.179 1.00 94.12 128 GLN A N 1
ATOM 1035 C CA . GLN A 1 128 ? -6.286 9.946 12.072 1.00 94.12 128 GLN A CA 1
ATOM 1036 C C . GLN A 1 128 ? -6.990 10.228 10.729 1.00 94.12 128 GLN A C 1
ATOM 1038 O O . GLN A 1 128 ? -6.376 10.056 9.685 1.00 94.12 128 GLN A O 1
ATOM 1043 N N . TYR A 1 129 ? -8.254 10.667 10.745 1.00 90.69 129 TYR A N 1
ATOM 1044 C CA . TYR A 1 129 ? -9.033 11.001 9.540 1.00 90.69 129 TYR A CA 1
ATOM 1045 C C . TYR A 1 129 ? -9.045 12.502 9.209 1.00 90.69 129 TYR A C 1
ATOM 1047 O O . TYR A 1 129 ? -9.795 12.934 8.335 1.00 90.69 129 TYR A O 1
ATOM 1055 N N . SER A 1 130 ? -8.266 13.312 9.928 1.00 89.25 130 SER A N 1
ATOM 1056 C CA . SER A 1 130 ? -8.250 14.773 9.767 1.00 89.25 130 SER A CA 1
ATOM 1057 C C . SER A 1 130 ? -7.084 15.304 8.928 1.00 89.25 130 SER A C 1
ATOM 1059 O O . SER A 1 130 ? -7.013 16.513 8.699 1.00 89.25 130 SER A O 1
ATOM 1061 N N . TYR A 1 131 ? -6.197 14.411 8.482 1.00 69.56 131 TYR A N 1
ATOM 1062 C CA . TYR A 1 131 ? -4.992 14.715 7.709 1.00 69.56 131 TYR A CA 1
ATOM 1063 C C . TYR A 1 131 ? -5.096 14.269 6.253 1.00 69.56 131 TYR A C 1
ATOM 1065 O O . TYR A 1 131 ? -5.788 13.261 5.988 1.00 69.56 131 TYR A O 1
#

Foldseek 3Di:
DDPPDDQVRVVVVLVVLLLLLVLLVVLLCCQQPVQLDALLRNLVLLQCLLCLVVDVVVSNVVSVVVVVVSVPDHHDDPQAAEDAADDDQDPPSVVVSVVSVVVRHGHSHYPVSNLSSLNPSDPGPVRSVVD